Protein AF-A0AAD7KQ64-F1 (afdb_monomer_lite)

Sequence (169 aa):
MAAITHQDEDHKLNTIRRHRFIDTEESDENLKSIFSNYGSIYIGKINNNTGNTVEFYNPYGGKSGSIQHGESESSNCRGYIPLYSYTQKYEIKYYNKALKTTKTIKIKDLDGNWLISFWQEGIDEDVRGARPPTLYCDSEIHLTLQDAGYEIFSFDYNCTQGRIAWQPI

Secondary structure (DSSP, 8-state):
-----THHHHHHHHHHHHTT--SS---HHHHHHHH-SS-EEEEEEEEEESSS-EEEEETTTTEEEEE-TT-EESSSS-EEPPBTTSS--EEEEEEETTTTEEEEEEEEESTTSSEEEEEETTEEEEEEE-PPSTT-SEEEEEEEEETTEEEEEETTTTEEEEEEE----

pLDDT: mean 77.49, std 19.41, range [35.06, 98.0]

Organism: Quillaja saponaria (NCBI:txid32244)

Radius of gyration: 18.41 Å; chains: 1; bounding box: 41×31×69 Å

Structure (mmCIF, N/CA/C/O backbone):
data_AF-A0AAD7KQ64-F1
#
_entry.id   AF-A0AAD7KQ64-F1
#
loop_
_atom_site.group_PDB
_atom_site.id
_atom_site.type_symbol
_atom_site.label_atom_id
_atom_site.label_alt_id
_atom_site.label_comp_id
_atom_site.label_asym_id
_atom_site.label_entity_id
_atom_site.label_seq_id
_atom_site.pdbx_PDB_ins_code
_atom_site.Cartn_x
_atom_site.Cartn_y
_atom_site.Cartn_z
_atom_site.occupancy
_atom_site.B_iso_or_equiv
_atom_site.auth_seq_id
_atom_site.auth_comp_id
_atom_site.auth_asym_id
_atom_site.auth_atom_id
_atom_site.pdbx_PDB_model_num
ATOM 1 N N . MET A 1 1 ? 7.457 17.202 -51.212 1.00 36.72 1 MET A N 1
ATOM 2 C CA . MET A 1 1 ? 7.012 16.115 -50.316 1.00 36.72 1 MET A CA 1
ATOM 3 C C . MET A 1 1 ? 8.247 15.341 -49.899 1.00 36.72 1 MET A C 1
ATOM 5 O O . MET A 1 1 ? 8.822 14.668 -50.740 1.00 36.72 1 MET A O 1
ATOM 9 N N . ALA A 1 2 ? 8.707 15.517 -48.662 1.00 35.06 2 ALA A N 1
ATOM 10 C CA . ALA A 1 2 ? 9.798 14.731 -48.094 1.00 35.06 2 ALA A CA 1
ATOM 11 C C . ALA A 1 2 ? 9.197 13.841 -47.002 1.00 35.06 2 ALA A C 1
ATOM 13 O O . ALA A 1 2 ? 8.500 14.343 -46.121 1.00 35.06 2 ALA A O 1
ATOM 14 N N . ALA A 1 3 ? 9.401 12.531 -47.124 1.00 39.16 3 ALA A N 1
ATOM 15 C CA . ALA A 1 3 ? 8.976 11.546 -46.144 1.00 39.16 3 ALA A CA 1
ATOM 16 C C . ALA A 1 3 ? 9.844 11.705 -44.890 1.00 39.16 3 ALA A C 1
ATOM 18 O O . ALA A 1 3 ? 11.030 11.384 -44.910 1.00 39.16 3 ALA A O 1
ATOM 19 N N . ILE A 1 4 ? 9.257 12.247 -43.825 1.00 41.00 4 ILE A N 1
ATOM 20 C CA . ILE A 1 4 ? 9.869 12.258 -42.499 1.00 41.00 4 ILE A CA 1
ATOM 21 C C . ILE A 1 4 ? 9.735 10.830 -41.972 1.00 41.00 4 ILE A C 1
ATOM 23 O O . ILE A 1 4 ? 8.641 10.347 -41.690 1.00 41.00 4 ILE A O 1
ATOM 27 N N . THR A 1 5 ? 10.856 10.123 -41.946 1.00 43.16 5 THR A N 1
ATOM 28 C CA . THR A 1 5 ? 10.990 8.769 -41.420 1.00 43.16 5 THR A CA 1
ATOM 29 C C . THR A 1 5 ? 10.642 8.750 -39.932 1.00 43.16 5 THR A C 1
ATOM 31 O O . THR A 1 5 ? 11.350 9.332 -39.116 1.00 43.16 5 THR A O 1
ATOM 34 N N . HIS A 1 6 ? 9.578 8.026 -39.575 1.00 45.09 6 HIS A N 1
ATOM 35 C CA . HIS A 1 6 ? 9.108 7.780 -38.202 1.00 45.09 6 HIS A CA 1
ATOM 36 C C . HIS A 1 6 ? 10.144 7.137 -37.250 1.00 45.09 6 HIS A C 1
ATOM 38 O O . HIS A 1 6 ? 9.850 6.9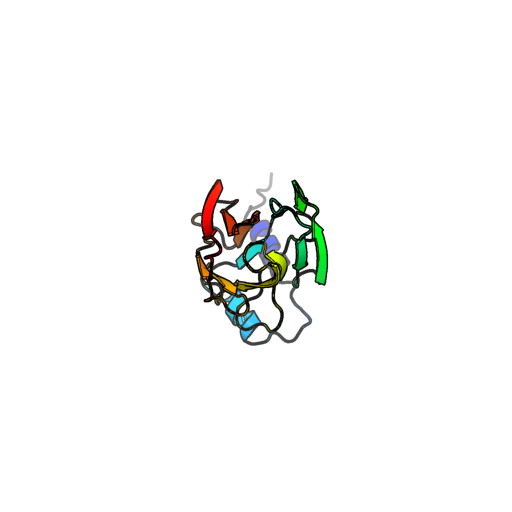48 -36.078 1.00 45.09 6 HIS A O 1
ATOM 44 N N . GLN A 1 7 ? 11.357 6.818 -37.711 1.00 42.34 7 GLN A N 1
ATOM 45 C CA . GLN A 1 7 ? 12.415 6.214 -36.893 1.00 42.34 7 GLN A CA 1
ATOM 46 C C . GLN A 1 7 ? 13.183 7.214 -36.007 1.00 42.34 7 GLN A C 1
ATOM 48 O O . GLN A 1 7 ? 13.793 6.795 -35.026 1.00 42.34 7 GLN A O 1
ATOM 53 N N . ASP A 1 8 ? 13.143 8.518 -36.301 1.00 43.62 8 ASP A N 1
ATOM 54 C CA . ASP A 1 8 ? 13.913 9.516 -35.535 1.00 43.62 8 ASP A CA 1
ATOM 55 C C . ASP A 1 8 ? 13.223 9.981 -34.239 1.00 43.62 8 ASP A C 1
ATOM 57 O O . ASP A 1 8 ? 13.893 10.439 -33.307 1.00 43.62 8 ASP A O 1
ATOM 61 N N . GLU A 1 9 ? 11.895 9.857 -34.135 1.00 41.44 9 GLU A N 1
ATOM 62 C CA . GLU A 1 9 ? 11.167 10.258 -32.921 1.00 41.44 9 GLU A CA 1
ATOM 63 C C . GLU A 1 9 ? 11.253 9.207 -31.811 1.00 41.44 9 GLU A C 1
ATOM 65 O O . GLU A 1 9 ? 11.465 9.566 -30.650 1.00 41.44 9 GLU A O 1
ATOM 70 N N . ASP A 1 10 ? 11.224 7.918 -32.157 1.00 43.97 10 ASP A N 1
ATOM 71 C CA . ASP A 1 10 ? 11.398 6.828 -31.188 1.00 43.97 10 ASP A CA 1
ATOM 72 C C . ASP A 1 10 ? 12.800 6.845 -30.566 1.00 43.97 10 ASP A C 1
ATOM 74 O O . ASP A 1 10 ? 12.971 6.600 -29.366 1.00 43.97 10 ASP A O 1
ATOM 78 N N . HIS A 1 11 ? 13.817 7.228 -31.345 1.00 42.19 11 HIS A N 1
ATOM 79 C CA . HIS A 1 11 ? 15.178 7.365 -30.834 1.00 42.19 11 HIS A CA 1
ATOM 80 C C . HIS A 1 11 ? 15.318 8.560 -29.879 1.00 42.19 11 HIS A C 1
ATOM 82 O O . HIS A 1 11 ? 16.054 8.479 -28.890 1.00 42.19 11 HIS A O 1
ATOM 88 N N . LYS A 1 12 ? 14.573 9.649 -30.109 1.00 37.56 12 LYS A N 1
ATOM 89 C CA . LYS A 1 12 ? 14.542 10.811 -29.208 1.00 37.56 12 LYS A CA 1
ATOM 90 C C . LYS A 1 12 ? 13.722 10.547 -27.946 1.00 37.56 12 LYS A C 1
ATOM 92 O O . LYS A 1 12 ? 14.183 10.923 -26.869 1.00 37.56 12 LYS A O 1
ATOM 97 N N . LEU A 1 13 ? 12.596 9.831 -28.019 1.00 39.31 13 LEU A N 1
ATOM 98 C CA . LEU A 1 13 ? 11.840 9.434 -26.823 1.00 39.31 13 LEU A CA 1
ATOM 99 C C . LEU A 1 13 ? 12.641 8.481 -25.923 1.00 39.31 13 LEU A C 1
ATOM 101 O O . LEU A 1 13 ? 12.656 8.662 -24.702 1.00 39.31 13 LEU A O 1
ATOM 105 N N . ASN A 1 14 ? 13.375 7.529 -26.508 1.00 40.41 14 ASN A N 1
ATOM 106 C CA . ASN A 1 14 ? 14.268 6.648 -25.748 1.00 40.41 14 ASN A CA 1
ATOM 107 C C . ASN A 1 14 ? 15.471 7.388 -25.149 1.00 40.41 14 ASN A C 1
ATOM 109 O O . ASN A 1 14 ? 15.935 7.038 -24.064 1.00 40.41 14 ASN A O 1
ATOM 113 N N . THR A 1 15 ? 15.956 8.443 -25.806 1.00 39.81 15 THR A N 1
ATOM 114 C CA . THR A 1 15 ? 17.065 9.248 -25.274 1.00 39.81 15 THR A CA 1
ATOM 115 C C . THR A 1 15 ? 16.599 10.168 -24.139 1.00 39.81 15 THR A C 1
ATOM 117 O O . THR A 1 15 ? 17.324 10.340 -23.159 1.00 39.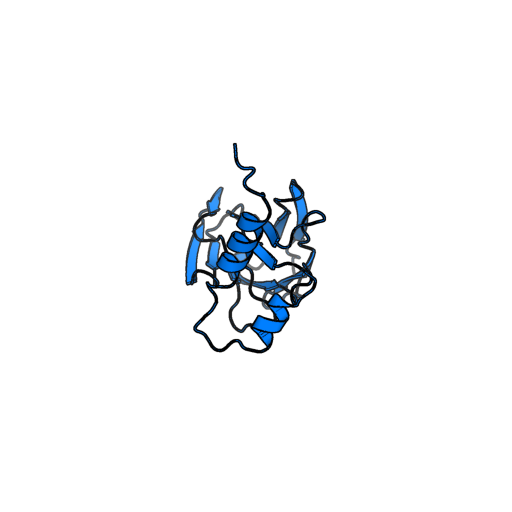81 15 THR A O 1
ATOM 120 N N . ILE A 1 16 ? 15.364 10.682 -24.197 1.00 40.69 16 ILE A N 1
ATOM 121 C CA . ILE A 1 16 ? 14.782 11.529 -23.140 1.00 40.69 16 ILE A CA 1
ATOM 122 C C . ILE A 1 16 ? 14.441 10.711 -21.881 1.00 40.69 16 ILE A C 1
ATOM 124 O O . ILE A 1 16 ? 14.606 11.219 -20.773 1.00 40.69 16 ILE A O 1
ATOM 128 N N . ARG A 1 17 ? 14.062 9.429 -22.009 1.00 40.06 17 ARG A N 1
ATOM 129 C CA . ARG A 1 17 ? 13.858 8.540 -20.844 1.00 40.06 17 ARG A CA 1
ATOM 130 C C . ARG A 1 17 ? 15.152 8.174 -20.107 1.00 40.06 17 ARG A C 1
ATOM 132 O O . ARG A 1 17 ? 15.085 7.840 -18.930 1.00 40.06 17 ARG A O 1
ATOM 139 N N . ARG A 1 18 ? 16.318 8.280 -20.757 1.00 41.75 18 ARG A N 1
ATOM 140 C CA . ARG A 1 18 ? 17.631 7.998 -20.143 1.00 41.75 18 ARG A CA 1
ATOM 141 C C . ARG A 1 18 ? 18.280 9.194 -19.440 1.00 41.75 18 ARG A C 1
ATOM 143 O O . ARG A 1 18 ? 19.136 8.993 -18.593 1.00 41.75 18 ARG A O 1
ATOM 150 N N . HIS A 1 19 ? 17.874 10.429 -19.739 1.00 39.22 19 HIS A N 1
ATOM 151 C CA . HIS A 1 19 ? 18.568 11.631 -19.244 1.00 39.22 19 HIS A CA 1
ATOM 152 C C . HIS A 1 19 ? 17.994 12.236 -17.954 1.00 39.22 19 HIS A C 1
ATOM 154 O O . HIS A 1 19 ? 18.418 13.316 -17.554 1.00 39.22 19 HIS A O 1
ATOM 160 N N . ARG A 1 20 ? 17.056 11.565 -17.271 1.00 37.72 20 ARG A N 1
ATOM 161 C CA . ARG A 1 20 ? 16.539 12.023 -15.966 1.00 37.72 20 ARG A CA 1
ATOM 162 C C . ARG A 1 20 ? 17.078 11.211 -14.776 1.00 37.72 20 ARG A C 1
ATOM 164 O O . ARG A 1 20 ? 16.425 11.151 -13.742 1.00 37.72 20 ARG A O 1
ATOM 171 N N . PHE A 1 21 ? 18.257 10.610 -14.945 1.00 45.09 21 PHE A N 1
ATOM 172 C CA . PHE A 1 21 ? 18.970 9.821 -13.928 1.00 45.09 21 PHE A CA 1
ATOM 173 C C . PHE A 1 21 ? 20.444 10.235 -13.761 1.00 45.09 21 PHE A C 1
ATOM 175 O O . PHE A 1 21 ? 21.245 9.475 -13.236 1.00 45.09 21 PHE A O 1
ATOM 182 N N . ILE A 1 22 ? 20.830 11.437 -14.197 1.00 42.97 22 ILE A N 1
ATOM 183 C CA . ILE A 1 22 ? 22.200 11.933 -14.007 1.00 42.97 22 ILE A CA 1
ATOM 184 C C . ILE A 1 22 ? 22.179 12.919 -12.840 1.00 42.97 22 ILE A C 1
ATOM 186 O O . ILE A 1 22 ? 21.820 14.074 -13.045 1.00 42.97 22 ILE A O 1
ATOM 190 N N . ASP A 1 23 ? 22.424 12.409 -11.627 1.00 36.25 23 ASP A N 1
ATOM 191 C CA . ASP A 1 23 ? 23.208 13.064 -10.549 1.00 36.25 23 ASP A CA 1
ATOM 192 C C . ASP A 1 23 ? 23.014 12.429 -9.159 1.00 36.25 23 ASP A C 1
ATOM 194 O O . ASP A 1 23 ? 22.986 13.101 -8.130 1.00 36.25 23 ASP A O 1
ATOM 198 N N . THR A 1 24 ? 22.936 11.104 -9.078 1.00 42.12 24 THR A N 1
ATOM 199 C CA . THR A 1 24 ? 23.182 10.406 -7.810 1.00 42.12 24 THR A CA 1
ATOM 200 C C . THR A 1 24 ? 23.940 9.135 -8.122 1.00 42.12 24 THR A C 1
ATOM 202 O O . THR A 1 24 ? 23.471 8.382 -8.970 1.00 42.12 24 THR A O 1
ATOM 205 N N . GLU A 1 25 ? 25.094 8.934 -7.479 1.00 44.34 25 GLU A N 1
ATOM 206 C CA . GLU A 1 25 ? 25.918 7.721 -7.559 1.00 44.34 25 GLU A CA 1
ATOM 207 C C . GLU A 1 25 ? 25.031 6.482 -7.743 1.00 44.34 25 GLU A C 1
ATOM 209 O O . GLU A 1 25 ? 24.280 6.103 -6.841 1.00 44.34 25 GLU A O 1
ATOM 214 N N . GLU A 1 26 ? 25.031 5.909 -8.951 1.00 47.44 26 GLU A N 1
ATOM 215 C CA . GLU A 1 26 ? 24.223 4.733 -9.247 1.00 47.44 26 GLU A CA 1
ATOM 216 C C . GLU A 1 26 ? 24.806 3.569 -8.451 1.00 47.44 26 GLU A C 1
ATOM 218 O O . GLU A 1 26 ? 25.832 2.997 -8.811 1.00 47.44 26 GLU A O 1
ATOM 223 N N . SER A 1 27 ? 24.170 3.244 -7.326 1.00 57.72 27 SER A N 1
ATOM 224 C CA . SER A 1 27 ? 24.468 2.014 -6.608 1.00 57.72 27 SER A CA 1
ATOM 225 C C . SER A 1 27 ? 24.232 0.824 -7.545 1.00 57.72 27 SER A C 1
ATOM 227 O O . SER A 1 27 ? 23.323 0.850 -8.379 1.00 57.72 27 SER A O 1
ATOM 229 N N . ASP A 1 28 ? 25.003 -0.254 -7.386 1.00 55.06 28 ASP A N 1
ATOM 230 C CA .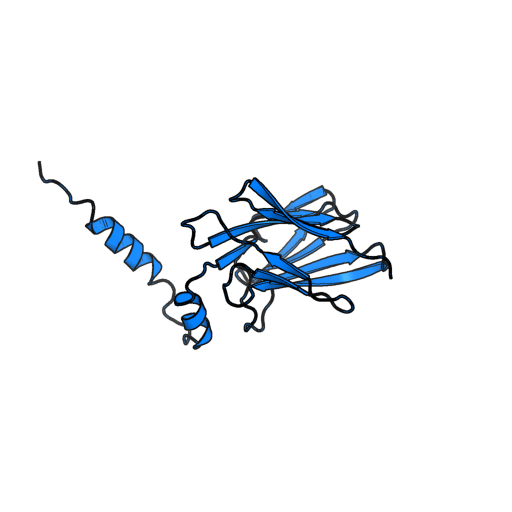 ASP A 1 28 ? 24.818 -1.511 -8.135 1.00 55.06 28 ASP A CA 1
ATOM 231 C C . ASP A 1 28 ? 23.360 -2.022 -8.103 1.00 55.06 28 ASP A C 1
ATOM 233 O O . ASP A 1 28 ? 22.927 -2.777 -8.972 1.00 55.06 28 ASP A O 1
ATOM 237 N N . GLU A 1 29 ? 22.579 -1.602 -7.108 1.00 54.44 29 GLU A N 1
ATOM 238 C CA . GLU A 1 29 ? 21.154 -1.898 -6.964 1.00 54.44 29 GLU A CA 1
ATOM 239 C C . GLU A 1 29 ? 20.262 -1.133 -7.956 1.00 54.44 29 GLU A C 1
ATOM 241 O O . GLU A 1 29 ? 19.341 -1.729 -8.518 1.00 54.44 29 GLU A O 1
ATOM 246 N N . ASN A 1 30 ? 20.563 0.140 -8.251 1.00 54.19 30 ASN A N 1
ATOM 247 C CA . ASN A 1 30 ? 19.873 0.902 -9.300 1.00 54.19 30 ASN A CA 1
ATOM 248 C C . ASN A 1 30 ? 20.097 0.248 -10.671 1.00 54.19 30 ASN A C 1
ATOM 250 O O . ASN A 1 30 ? 19.158 0.089 -11.451 1.00 54.19 30 ASN A O 1
ATOM 254 N N . LEU A 1 31 ? 21.327 -0.199 -10.942 1.00 53.12 31 LEU A N 1
ATOM 255 C CA . LEU A 1 31 ? 21.665 -0.898 -12.182 1.00 53.12 31 LEU A CA 1
ATOM 256 C C . LEU A 1 31 ? 20.951 -2.254 -12.277 1.00 53.12 31 LEU A C 1
ATOM 258 O O . LEU A 1 31 ? 20.395 -2.575 -13.324 1.00 53.12 31 LEU A O 1
ATOM 262 N N . LYS A 1 32 ? 20.877 -3.030 -11.188 1.00 53.97 32 LYS A N 1
ATOM 263 C CA . LYS A 1 32 ? 20.099 -4.285 -11.151 1.00 53.97 32 LYS A CA 1
ATOM 264 C C . LYS A 1 32 ? 18.612 -4.073 -11.437 1.00 53.97 32 LYS A C 1
ATOM 266 O O . LYS A 1 32 ? 18.024 -4.911 -12.108 1.00 53.97 32 LYS A O 1
ATOM 271 N N . SER A 1 33 ? 18.028 -2.965 -10.983 1.00 52.69 33 SER A N 1
ATOM 272 C CA . SER A 1 33 ? 16.648 -2.585 -11.317 1.00 52.69 33 SER A CA 1
ATOM 273 C C . SER A 1 33 ? 16.479 -2.289 -12.813 1.00 52.69 33 SER A C 1
ATOM 275 O O . SER A 1 33 ? 15.550 -2.774 -13.450 1.00 52.69 33 SER A O 1
ATOM 277 N N . ILE A 1 34 ? 17.427 -1.556 -13.407 1.00 51.41 34 ILE A N 1
ATOM 278 C CA . ILE A 1 34 ? 17.414 -1.193 -14.835 1.00 51.41 34 ILE A CA 1
ATOM 279 C C . ILE A 1 34 ? 17.643 -2.415 -15.746 1.00 51.41 34 ILE A C 1
ATOM 281 O O . ILE A 1 34 ? 17.088 -2.478 -16.843 1.00 51.41 34 ILE A O 1
ATOM 285 N N . PHE A 1 35 ? 18.461 -3.378 -15.306 1.00 50.00 35 PHE A N 1
ATOM 286 C CA . PHE A 1 35 ? 18.809 -4.596 -16.054 1.00 50.00 35 PHE A CA 1
ATOM 287 C C . PHE A 1 35 ? 18.019 -5.844 -15.632 1.00 50.00 35 PHE A C 1
ATOM 289 O O . PHE A 1 35 ? 18.242 -6.930 -16.173 1.00 50.00 35 PHE A O 1
ATOM 296 N N . SER A 1 36 ? 17.091 -5.704 -14.686 1.00 53.94 36 SER A N 1
ATOM 297 C CA . SER A 1 36 ? 16.079 -6.708 -14.379 1.00 53.94 36 SER A CA 1
ATOM 298 C C . SER A 1 36 ? 15.257 -6.954 -15.646 1.00 53.94 36 SER A C 1
ATOM 300 O O . SER A 1 36 ? 14.704 -6.028 -16.232 1.00 53.94 36 SER A O 1
ATOM 302 N N . ASN A 1 37 ? 15.140 -8.209 -16.087 1.00 51.38 37 ASN A N 1
ATOM 303 C CA . ASN A 1 37 ? 14.285 -8.584 -17.228 1.00 51.38 37 ASN A CA 1
ATOM 304 C C . ASN A 1 37 ? 12.776 -8.416 -16.937 1.00 51.38 37 ASN A C 1
ATOM 306 O O . ASN A 1 37 ? 11.934 -8.819 -17.742 1.00 51.38 37 ASN A O 1
ATOM 310 N N . TYR A 1 38 ? 12.433 -7.860 -15.778 1.00 62.84 38 TYR A N 1
ATOM 311 C CA . TYR A 1 38 ? 11.096 -7.769 -15.231 1.00 62.84 38 TYR A CA 1
ATOM 312 C C . TYR A 1 38 ? 10.828 -6.336 -14.756 1.00 62.84 38 TYR A C 1
ATOM 314 O O . TYR A 1 38 ? 11.729 -5.622 -14.316 1.00 62.84 38 TYR A O 1
ATOM 322 N N . GLY A 1 39 ? 9.588 -5.906 -14.959 1.00 71.31 39 GLY A N 1
ATOM 323 C CA . GLY A 1 39 ? 9.150 -4.524 -14.808 1.00 71.31 39 GLY A CA 1
ATOM 324 C C . GLY A 1 39 ? 8.976 -4.037 -13.366 1.00 71.31 39 GLY A C 1
ATOM 325 O O . GLY A 1 39 ? 9.112 -4.807 -12.426 1.00 71.31 39 GLY A O 1
ATOM 326 N N . SER A 1 40 ? 8.608 -2.767 -13.190 1.00 80.75 40 SER A N 1
ATOM 327 C CA . SER A 1 40 ? 8.372 -2.161 -11.870 1.00 80.75 40 SER A CA 1
ATOM 328 C C . SER A 1 40 ? 6.909 -2.271 -11.425 1.00 80.75 40 SER A C 1
ATOM 330 O O . SER A 1 40 ? 5.994 -2.247 -12.247 1.00 80.75 40 SER A O 1
ATOM 332 N N . ILE A 1 41 ? 6.653 -2.329 -10.116 1.00 88.12 41 ILE A N 1
ATOM 333 C CA . ILE A 1 41 ? 5.292 -2.235 -9.559 1.00 88.12 41 ILE A CA 1
ATOM 334 C C . ILE A 1 41 ? 5.081 -0.854 -8.931 1.00 88.12 41 ILE A C 1
ATOM 336 O O . ILE A 1 41 ? 5.955 -0.325 -8.238 1.00 88.12 41 ILE A O 1
ATOM 340 N N . TYR A 1 42 ? 3.900 -0.265 -9.120 1.00 91.56 42 TYR A N 1
ATOM 341 C CA . TYR A 1 42 ? 3.530 0.983 -8.458 1.00 91.56 42 TYR A CA 1
ATOM 342 C C . TYR A 1 42 ? 2.086 0.979 -7.955 1.00 91.56 42 TYR A C 1
ATOM 344 O O . TYR A 1 42 ? 1.196 0.349 -8.528 1.00 91.56 42 TYR A O 1
ATOM 352 N N . ILE A 1 43 ? 1.846 1.716 -6.870 1.00 94.38 43 ILE A N 1
ATOM 353 C CA . ILE A 1 43 ? 0.497 1.939 -6.343 1.00 94.38 43 ILE A CA 1
ATOM 354 C C . ILE A 1 43 ? -0.120 3.098 -7.121 1.00 94.38 43 ILE A C 1
ATOM 356 O O . ILE A 1 43 ? 0.458 4.181 -7.169 1.00 94.38 43 ILE A O 1
ATOM 360 N N . GLY A 1 44 ? -1.282 2.881 -7.735 1.00 94.62 44 GLY A N 1
ATOM 361 C CA . GLY A 1 44 ? -2.048 3.918 -8.437 1.00 94.62 44 GLY A CA 1
ATOM 362 C C . GLY A 1 44 ? -3.116 4.574 -7.562 1.00 94.62 44 GLY A C 1
ATOM 363 O O . GLY A 1 44 ? -3.372 5.773 -7.682 1.00 94.62 44 GLY A O 1
ATOM 364 N N . LYS A 1 45 ? -3.720 3.791 -6.662 1.00 96.62 45 LYS A N 1
ATOM 365 C CA . LYS A 1 45 ? -4.835 4.211 -5.809 1.00 96.62 45 LYS A CA 1
ATOM 366 C C . LYS A 1 45 ? -4.860 3.419 -4.505 1.00 96.62 45 LYS A C 1
ATOM 368 O O . LYS A 1 45 ? -4.588 2.217 -4.510 1.00 96.62 45 LYS A O 1
ATOM 373 N N . ILE A 1 46 ? -5.249 4.072 -3.413 1.00 97.44 46 ILE A N 1
ATOM 374 C CA . ILE A 1 46 ? -5.607 3.421 -2.149 1.00 97.44 46 ILE A CA 1
ATOM 375 C C . ILE A 1 46 ? -7.070 3.737 -1.839 1.00 97.44 46 ILE A C 1
ATOM 377 O O . ILE A 1 46 ? -7.444 4.905 -1.741 1.00 97.44 46 ILE A O 1
ATOM 381 N N . ASN A 1 47 ? -7.891 2.703 -1.665 1.00 97.19 47 ASN A N 1
ATOM 382 C CA . ASN A 1 47 ? -9.272 2.814 -1.202 1.00 97.19 47 ASN A CA 1
ATOM 383 C C . ASN A 1 47 ? -9.335 2.423 0.282 1.00 97.19 47 ASN A C 1
ATOM 385 O O . ASN A 1 47 ? -8.865 1.341 0.654 1.00 97.19 47 ASN A O 1
ATOM 389 N N . ASN A 1 48 ? -9.926 3.269 1.127 1.00 96.62 48 ASN A N 1
ATOM 390 C CA . ASN A 1 48 ? -10.117 2.971 2.543 1.00 96.62 48 ASN A CA 1
ATOM 391 C C . ASN A 1 48 ? -11.563 2.542 2.830 1.00 96.62 48 ASN A C 1
ATOM 393 O O . ASN A 1 48 ? -12.431 3.367 3.113 1.00 96.62 48 ASN A O 1
ATOM 397 N N . ASN A 1 49 ? -11.796 1.231 2.844 1.00 94.81 49 ASN A N 1
ATOM 398 C CA . ASN A 1 49 ? -13.067 0.636 3.258 1.00 94.81 49 ASN A CA 1
ATOM 399 C C . ASN A 1 49 ? -13.027 0.150 4.720 1.00 94.81 49 ASN A C 1
ATOM 401 O O . ASN A 1 49 ? -13.926 -0.565 5.163 1.00 94.81 49 ASN A O 1
ATOM 405 N N . THR A 1 50 ? -11.988 0.505 5.482 1.00 91.25 50 THR A N 1
ATOM 406 C CA . THR A 1 50 ? -11.926 0.247 6.929 1.00 91.25 50 THR A CA 1
ATOM 407 C C . THR A 1 50 ? -12.820 1.240 7.659 1.00 91.25 50 THR A C 1
ATOM 409 O O . THR A 1 50 ? -13.005 2.354 7.182 1.00 91.25 50 THR A O 1
ATOM 412 N N . GLY A 1 51 ? -13.336 0.900 8.839 1.00 91.19 51 GLY A N 1
ATOM 413 C CA . GLY A 1 51 ? -14.120 1.831 9.661 1.00 91.19 51 GLY A CA 1
ATOM 414 C C . GLY A 1 51 ? -13.291 2.893 10.394 1.00 91.19 51 GLY A C 1
ATOM 415 O O . GLY A 1 51 ? -13.792 3.466 11.356 1.00 91.19 51 GLY A O 1
ATOM 416 N N . ASN A 1 52 ? -12.027 3.100 10.014 1.00 93.69 52 ASN A N 1
ATOM 417 C CA . ASN A 1 52 ? -11.090 4.022 10.652 1.00 93.69 52 ASN A CA 1
ATOM 418 C C . ASN A 1 52 ? -10.325 4.823 9.594 1.00 93.69 52 ASN A C 1
ATOM 420 O O . ASN A 1 52 ? -10.323 4.485 8.414 1.00 93.69 52 ASN A O 1
ATOM 424 N N . THR A 1 53 ? -9.635 5.874 10.017 1.00 95.88 53 THR A N 1
ATOM 425 C CA . THR A 1 53 ? -8.694 6.592 9.156 1.00 95.88 53 THR A CA 1
ATOM 426 C C . THR A 1 53 ? -7.467 5.723 8.860 1.00 95.88 53 THR A C 1
ATOM 428 O O . THR A 1 53 ? -6.924 5.071 9.755 1.00 95.88 53 THR A O 1
ATOM 431 N N . VAL A 1 54 ? -7.020 5.734 7.605 1.00 96.94 54 VAL A N 1
ATOM 432 C CA . VAL A 1 54 ? -5.764 5.112 7.163 1.00 96.94 54 VAL A CA 1
ATOM 433 C C . VAL A 1 54 ? -4.742 6.205 6.892 1.00 96.94 54 VAL A C 1
ATOM 435 O O . VAL A 1 54 ? -5.069 7.215 6.273 1.00 96.94 54 VAL A O 1
ATOM 438 N N . GLU A 1 55 ? -3.495 5.984 7.294 1.00 97.88 55 GLU A N 1
ATOM 439 C CA . GLU A 1 55 ? -2.368 6.831 6.904 1.00 97.88 55 GLU A CA 1
ATOM 440 C C . GLU A 1 55 ? -1.437 6.061 5.975 1.00 97.88 55 GLU A C 1
ATOM 442 O O . GLU A 1 55 ? -1.261 4.850 6.117 1.00 97.88 55 GLU A O 1
ATOM 447 N N . PHE A 1 56 ? -0.801 6.754 5.040 1.00 97.25 56 PHE A N 1
ATOM 448 C CA . PHE A 1 56 ? 0.219 6.150 4.191 1.00 97.25 56 PHE A CA 1
ATOM 449 C C . PHE A 1 56 ? 1.435 7.059 4.039 1.00 97.25 56 PHE A C 1
ATOM 451 O O . PHE A 1 56 ? 1.342 8.281 4.176 1.00 97.25 56 PHE A O 1
ATOM 458 N N . TYR A 1 57 ? 2.560 6.437 3.698 1.00 97.06 57 TYR A N 1
ATOM 459 C CA . TYR A 1 57 ? 3.786 7.091 3.267 1.00 97.06 57 TYR A CA 1
ATOM 460 C C . TYR A 1 57 ? 4.267 6.477 1.950 1.00 97.06 57 TYR A C 1
ATOM 462 O O . TYR A 1 57 ? 4.530 5.276 1.859 1.00 97.06 57 TYR A O 1
ATOM 470 N N . ASN A 1 58 ? 4.383 7.332 0.938 1.00 94.19 58 ASN A N 1
ATOM 471 C CA . ASN A 1 58 ? 4.915 7.046 -0.383 1.00 94.19 58 ASN A CA 1
ATOM 472 C C . ASN A 1 58 ? 6.382 7.521 -0.457 1.00 94.19 58 ASN A C 1
ATOM 474 O O . ASN A 1 58 ? 6.626 8.729 -0.585 1.00 94.19 58 ASN A O 1
ATOM 478 N N . PRO A 1 59 ? 7.364 6.603 -0.417 1.00 89.81 59 PRO A N 1
ATOM 479 C CA . PRO A 1 59 ? 8.784 6.944 -0.392 1.00 89.81 59 PRO A CA 1
ATOM 480 C C . PRO A 1 59 ? 9.291 7.526 -1.715 1.00 89.81 59 PRO A C 1
ATOM 482 O O . PRO A 1 59 ? 10.237 8.304 -1.694 1.00 89.81 59 PRO A O 1
ATOM 485 N N . TYR A 1 60 ? 8.660 7.211 -2.852 1.00 81.00 60 TYR A N 1
ATOM 486 C CA . TYR A 1 60 ? 9.098 7.699 -4.166 1.00 81.00 60 TYR A CA 1
ATOM 487 C C . TYR A 1 60 ? 8.887 9.212 -4.318 1.00 81.00 60 TYR A C 1
ATOM 489 O O . TYR A 1 60 ? 9.701 9.909 -4.916 1.00 81.00 60 TYR A O 1
ATOM 497 N N . GLY A 1 61 ? 7.795 9.732 -3.750 1.00 77.94 61 GLY A N 1
ATOM 498 C CA . GLY A 1 61 ? 7.497 11.166 -3.735 1.00 77.94 61 GLY A CA 1
ATOM 499 C C . GLY A 1 61 ? 7.820 11.867 -2.415 1.00 77.94 61 GLY A C 1
ATOM 500 O O . GLY A 1 61 ? 7.590 13.071 -2.316 1.00 77.94 61 GLY A O 1
ATOM 501 N N . GLY A 1 62 ? 8.257 11.129 -1.388 1.00 88.94 62 GLY A N 1
ATOM 502 C CA . GLY A 1 62 ? 8.339 11.634 -0.015 1.00 88.94 62 GLY A CA 1
ATOM 503 C C . GLY A 1 62 ? 6.999 12.172 0.503 1.00 88.94 62 GLY A C 1
ATOM 504 O O . GLY A 1 62 ? 6.976 13.123 1.282 1.00 88.94 62 GLY A O 1
ATOM 505 N N . LYS A 1 63 ? 5.880 11.615 0.025 1.00 93.94 63 LYS A N 1
ATOM 506 C CA . LYS A 1 63 ? 4.530 12.116 0.304 1.00 93.94 63 LYS A CA 1
ATOM 507 C C . LYS A 1 63 ? 3.849 11.259 1.353 1.00 93.94 63 LYS A C 1
ATOM 509 O O . LYS A 1 63 ? 3.943 10.038 1.310 1.00 93.94 63 LYS A O 1
ATOM 514 N N . SER A 1 64 ? 3.083 11.900 2.220 1.00 96.69 64 SER A N 1
ATOM 515 C CA . SER A 1 64 ? 2.188 11.220 3.150 1.00 96.69 64 SER A CA 1
ATOM 516 C C . SER A 1 64 ? 0.764 11.697 2.934 1.00 96.69 64 SER A C 1
ATOM 518 O O . SER A 1 64 ? 0.537 12.788 2.408 1.00 96.69 64 SER A O 1
ATOM 520 N N . GLY A 1 65 ? -0.196 10.895 3.368 1.00 96.88 65 GLY A N 1
ATOM 521 C CA . GLY A 1 65 ? -1.593 11.289 3.356 1.00 96.88 65 GLY A CA 1
ATOM 522 C C . GLY A 1 65 ? -2.414 10.502 4.357 1.00 96.88 65 GLY A C 1
ATOM 523 O O . GLY A 1 65 ? -1.976 9.487 4.901 1.00 96.88 65 GLY A O 1
ATOM 524 N N . SER A 1 66 ? -3.614 11.013 4.588 1.00 97.81 66 SER A N 1
ATOM 525 C CA . SER A 1 66 ? -4.627 10.422 5.446 1.00 97.81 66 SER A CA 1
ATOM 526 C C . SER A 1 66 ? -5.889 10.235 4.614 1.00 97.81 66 SER A C 1
ATOM 528 O O . SER A 1 66 ? -6.270 11.136 3.871 1.00 97.81 66 SER A O 1
ATOM 530 N N . ILE A 1 67 ? -6.501 9.061 4.703 1.00 98.00 67 ILE A N 1
ATOM 531 C CA . ILE A 1 67 ? -7.681 8.682 3.928 1.00 98.00 67 ILE A CA 1
ATOM 532 C C . ILE A 1 67 ? -8.782 8.374 4.935 1.00 98.00 67 ILE A C 1
ATOM 534 O O . ILE A 1 67 ? -8.636 7.443 5.735 1.00 98.00 67 ILE A O 1
ATOM 538 N N . GLN A 1 68 ? -9.868 9.148 4.933 1.00 97.94 68 GLN A N 1
ATOM 539 C CA . GLN A 1 68 ? -10.987 8.885 5.839 1.00 97.94 68 GLN A CA 1
ATOM 540 C C . GLN A 1 68 ? -11.753 7.626 5.420 1.00 97.94 68 GLN A C 1
ATOM 542 O O . GLN A 1 68 ? -11.564 7.085 4.328 1.00 97.94 68 GLN A O 1
ATOM 547 N N . HIS A 1 69 ? -12.601 7.127 6.319 1.00 96.50 69 HIS A N 1
ATOM 548 C CA . HIS A 1 69 ? -13.479 5.999 6.018 1.00 96.50 69 HIS A CA 1
ATOM 549 C C . HIS A 1 69 ? -14.342 6.290 4.780 1.00 96.50 69 HIS A C 1
ATOM 551 O O . HIS A 1 69 ? -15.010 7.321 4.719 1.00 96.50 69 HIS A O 1
ATOM 557 N N . GLY A 1 70 ? -14.352 5.361 3.822 1.00 96.44 70 GLY A N 1
ATOM 558 C CA . GLY A 1 70 ? -15.132 5.457 2.586 1.00 96.44 70 GLY A CA 1
ATOM 559 C C . GLY A 1 70 ? -14.486 6.320 1.500 1.00 96.44 70 GLY A C 1
ATOM 560 O O . GLY A 1 70 ? -15.037 6.427 0.406 1.00 96.44 70 GLY A O 1
ATOM 561 N N . GLU A 1 71 ? -13.323 6.914 1.770 1.00 97.94 71 GLU A N 1
ATOM 562 C CA . GLU A 1 71 ? -12.604 7.745 0.810 1.00 97.94 71 GLU A CA 1
ATOM 563 C C . GLU A 1 71 ? -11.501 6.970 0.084 1.00 97.94 71 GLU A C 1
ATOM 565 O O . GLU A 1 71 ? -11.165 5.818 0.379 1.00 97.94 71 GLU A O 1
ATOM 570 N N . SER A 1 72 ? -10.932 7.609 -0.934 1.00 97.62 72 SER A N 1
ATOM 571 C CA . SER A 1 72 ? -9.794 7.080 -1.673 1.00 97.62 72 SER A CA 1
ATOM 572 C C . SER A 1 72 ? -8.799 8.187 -1.983 1.00 97.62 72 SER A C 1
ATOM 574 O O . SER A 1 72 ? -9.183 9.338 -2.170 1.00 97.62 72 SER A O 1
ATOM 576 N N . GLU A 1 73 ? -7.533 7.816 -2.112 1.00 97.50 73 GLU A N 1
ATOM 577 C CA . GLU A 1 73 ? -6.456 8.699 -2.557 1.00 97.50 73 GLU A CA 1
ATOM 578 C C . GLU A 1 73 ? -5.806 8.102 -3.808 1.00 97.50 73 GLU A C 1
ATOM 580 O O . GLU A 1 73 ? -5.669 6.884 -3.927 1.00 97.50 73 GLU A O 1
ATOM 585 N N . SER A 1 74 ? -5.429 8.962 -4.753 1.00 96.62 74 SER A N 1
ATOM 586 C CA . SER A 1 74 ? -4.788 8.592 -6.027 1.00 96.62 74 SER A CA 1
ATOM 587 C C . SER A 1 74 ? -3.686 9.564 -6.454 1.00 96.62 74 SER A C 1
ATOM 589 O O . SER A 1 74 ? -2.961 9.305 -7.408 1.00 96.62 74 SER A O 1
ATOM 591 N N . SER A 1 75 ? -3.562 10.707 -5.780 1.00 94.50 75 SER A N 1
ATOM 592 C CA . SER A 1 75 ? -2.612 11.768 -6.108 1.00 94.50 75 SER A CA 1
ATOM 593 C C . SER A 1 75 ? -1.340 11.636 -5.281 1.00 94.50 75 SER 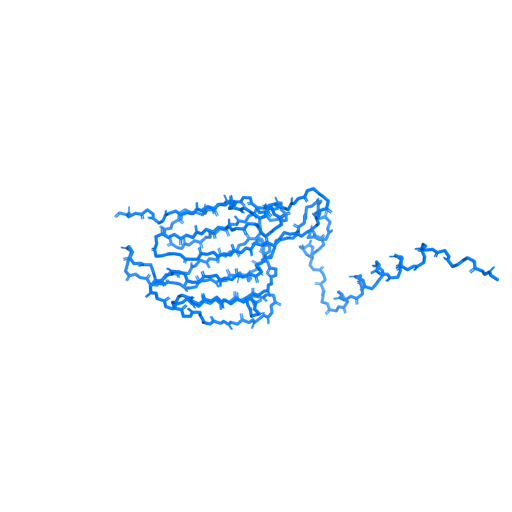A C 1
ATOM 595 O O . SER A 1 75 ? -0.239 11.556 -5.826 1.00 94.50 75 SER A O 1
ATOM 597 N N . ASN A 1 76 ? -1.470 11.597 -3.953 1.00 94.81 76 ASN A N 1
ATOM 598 C CA . ASN A 1 76 ? -0.307 11.545 -3.061 1.00 94.81 76 ASN A CA 1
ATOM 599 C C . ASN A 1 76 ? 0.221 10.120 -2.852 1.00 94.81 76 ASN A C 1
ATOM 601 O O . ASN A 1 76 ? 1.414 9.939 -2.601 1.00 94.81 76 ASN A O 1
ATOM 605 N N . CYS A 1 77 ? -0.634 9.109 -3.017 1.00 94.44 77 CYS A N 1
ATOM 606 C CA . CYS A 1 77 ? -0.241 7.705 -2.914 1.00 94.44 77 CYS A CA 1
ATOM 607 C C . CYS A 1 77 ? 0.444 7.169 -4.180 1.00 94.44 77 CYS A C 1
ATOM 609 O O . CYS A 1 77 ? 1.085 6.125 -4.120 1.00 94.44 77 CYS A O 1
ATOM 611 N N . ARG A 1 78 ? 0.309 7.854 -5.329 1.00 94.31 78 ARG A N 1
ATOM 612 C CA . ARG A 1 78 ? 0.829 7.341 -6.600 1.00 94.31 78 ARG A CA 1
ATOM 613 C C . ARG A 1 78 ? 2.355 7.306 -6.590 1.00 94.31 78 ARG A C 1
ATOM 615 O O . ARG A 1 78 ? 2.994 8.352 -6.467 1.00 94.31 78 ARG A O 1
ATOM 622 N N . GLY A 1 79 ? 2.945 6.123 -6.724 1.00 89.75 79 GLY A N 1
ATOM 623 C CA . GLY A 1 79 ? 4.400 5.964 -6.693 1.00 89.75 79 GLY A CA 1
ATOM 624 C C . GLY A 1 79 ? 4.864 4.516 -6.767 1.00 89.75 79 GLY A C 1
ATOM 625 O O . GLY A 1 79 ? 4.121 3.596 -6.415 1.00 89.75 79 GLY A O 1
ATOM 626 N N . TYR A 1 80 ? 6.098 4.333 -7.241 1.00 89.62 80 TYR A N 1
ATOM 627 C CA . TYR A 1 80 ? 6.741 3.025 -7.316 1.00 89.62 80 TYR A CA 1
ATOM 628 C C . TYR A 1 80 ? 6.962 2.434 -5.930 1.00 89.62 80 TYR A C 1
ATOM 630 O O . TYR A 1 80 ? 7.272 3.140 -4.965 1.00 89.62 80 TYR A O 1
ATOM 638 N N . ILE A 1 81 ? 6.814 1.119 -5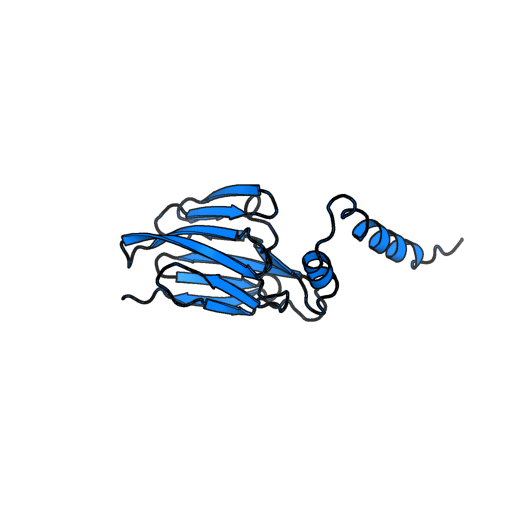.853 1.00 90.94 81 ILE A N 1
ATOM 639 C CA . ILE A 1 81 ? 7.092 0.357 -4.648 1.00 90.94 81 ILE A CA 1
ATOM 640 C C . ILE A 1 81 ? 8.601 0.098 -4.613 1.00 90.94 81 ILE A C 1
ATOM 642 O O . ILE A 1 81 ? 9.144 -0.420 -5.587 1.00 90.94 81 ILE A O 1
ATOM 646 N N . PRO A 1 82 ? 9.308 0.464 -3.529 1.00 87.31 82 PRO A N 1
ATOM 647 C CA . PRO A 1 82 ? 10.745 0.234 -3.455 1.00 87.31 82 PRO A CA 1
ATOM 648 C C . PRO A 1 82 ? 11.094 -1.250 -3.527 1.00 87.31 82 PRO A C 1
ATOM 650 O O . PRO A 1 82 ? 10.405 -2.082 -2.924 1.00 87.31 82 PRO A O 1
ATOM 653 N N . LEU A 1 83 ? 12.221 -1.556 -4.171 1.00 84.25 83 LEU A N 1
ATOM 654 C CA . LEU A 1 83 ? 12.791 -2.898 -4.165 1.00 84.25 83 LEU A CA 1
ATOM 655 C C . LEU A 1 83 ? 13.113 -3.361 -2.737 1.00 84.25 83 LEU A C 1
ATOM 657 O O . LEU A 1 83 ? 13.291 -2.569 -1.797 1.00 84.25 83 LEU A O 1
ATOM 661 N N . TYR A 1 84 ? 13.196 -4.675 -2.566 1.00 81.56 84 TYR A N 1
ATOM 662 C CA . TYR A 1 84 ? 13.404 -5.304 -1.272 1.00 81.56 84 TYR A CA 1
ATOM 663 C C . TYR A 1 84 ? 14.706 -4.835 -0.614 1.00 81.56 84 TYR A C 1
ATOM 665 O O . TYR A 1 84 ? 14.684 -4.544 0.587 1.00 81.56 84 TYR A O 1
ATOM 673 N N . SER A 1 85 ? 15.771 -4.657 -1.408 1.00 77.81 85 SER A N 1
ATOM 674 C CA . SER A 1 85 ? 17.098 -4.198 -0.968 1.00 77.81 85 SER A CA 1
ATOM 675 C C . SER A 1 85 ? 17.119 -2.786 -0.371 1.00 77.81 85 SER A C 1
ATOM 677 O O . SER A 1 85 ? 17.956 -2.491 0.477 1.00 77.81 85 SER A O 1
ATOM 679 N N . TYR A 1 86 ? 16.170 -1.919 -0.740 1.00 79.56 86 TYR A N 1
ATOM 680 C CA . TYR A 1 86 ? 16.188 -0.515 -0.325 1.00 79.56 86 TYR A CA 1
ATOM 681 C C . TYR A 1 86 ? 15.855 -0.399 1.162 1.00 79.56 86 TYR A C 1
ATOM 683 O O . TYR A 1 86 ? 15.083 -1.187 1.703 1.00 79.56 86 TYR A O 1
ATOM 691 N N . THR A 1 87 ? 16.370 0.613 1.853 1.00 83.38 87 THR A N 1
ATOM 692 C CA . THR A 1 87 ? 16.022 0.825 3.269 1.00 83.38 87 THR A CA 1
ATOM 693 C C . THR A 1 87 ? 14.596 1.362 3.416 1.00 83.38 87 THR A C 1
ATOM 695 O O . THR A 1 87 ? 13.851 0.943 4.304 1.00 83.38 87 THR A O 1
ATOM 698 N N . GLN A 1 88 ? 14.192 2.275 2.530 1.00 85.06 88 GLN A N 1
ATOM 699 C CA . GLN A 1 88 ? 12.869 2.894 2.531 1.00 85.06 88 GLN A CA 1
ATOM 700 C C . GLN A 1 88 ? 11.802 1.925 2.026 1.00 85.06 88 GLN A C 1
ATOM 702 O O . GLN A 1 88 ? 12.056 1.067 1.178 1.00 85.06 88 GLN A O 1
ATOM 707 N N . LYS A 1 89 ? 10.587 2.079 2.555 1.00 89.19 89 LYS A N 1
ATOM 708 C CA . LYS A 1 89 ? 9.440 1.214 2.277 1.00 89.19 89 LYS A CA 1
ATOM 709 C C . LYS A 1 89 ? 8.200 2.051 2.061 1.00 89.19 89 LYS A C 1
ATOM 711 O O . LYS A 1 89 ? 8.084 3.135 2.629 1.00 89.19 89 LYS A O 1
ATOM 716 N N . TYR A 1 90 ? 7.290 1.544 1.236 1.00 94.38 90 TYR A N 1
ATOM 717 C CA . TYR A 1 90 ? 5.948 2.098 1.187 1.00 94.38 90 TYR A CA 1
ATOM 718 C C . TYR A 1 90 ? 5.223 1.627 2.444 1.00 94.38 90 TYR A C 1
ATOM 720 O O . TYR A 1 90 ? 5.197 0.429 2.725 1.00 94.38 90 TYR A O 1
ATOM 728 N N . GLU A 1 91 ? 4.688 2.557 3.227 1.00 96.31 91 GLU A N 1
ATOM 729 C CA . GLU A 1 91 ? 4.072 2.233 4.513 1.00 96.31 91 GLU A CA 1
ATOM 730 C C . GLU A 1 91 ? 2.593 2.581 4.512 1.00 96.31 91 GLU A C 1
ATOM 732 O O . GLU A 1 91 ? 2.185 3.625 4.003 1.00 96.31 91 GLU A O 1
ATOM 737 N N . ILE A 1 92 ? 1.793 1.712 5.121 1.00 95.50 92 ILE A N 1
ATOM 738 C CA . ILE A 1 92 ? 0.369 1.933 5.356 1.00 95.50 92 ILE A CA 1
ATOM 739 C C . ILE A 1 92 ? 0.082 1.633 6.814 1.00 95.50 92 ILE A C 1
ATOM 741 O O . ILE A 1 92 ? 0.251 0.502 7.269 1.00 95.50 92 ILE A O 1
ATOM 745 N N . LYS A 1 93 ? -0.371 2.644 7.546 1.00 94.88 93 LYS A N 1
ATOM 746 C CA . LYS A 1 93 ? -0.809 2.519 8.930 1.00 94.88 93 LYS A CA 1
ATOM 747 C C . LYS A 1 93 ? -2.323 2.451 8.971 1.00 94.88 93 LYS A C 1
ATOM 749 O O . LYS A 1 93 ? -3.012 3.295 8.401 1.00 94.88 93 LYS A O 1
ATOM 754 N N . TYR A 1 94 ? -2.838 1.448 9.662 1.00 90.81 94 TYR A N 1
ATOM 755 C CA . TYR A 1 94 ? -4.269 1.216 9.782 1.00 90.81 94 TYR A CA 1
ATOM 756 C C . TYR A 1 94 ? -4.598 0.666 11.169 1.00 90.81 94 TYR A C 1
ATOM 758 O O . TYR A 1 94 ? -3.766 0.029 11.820 1.00 90.81 94 TYR A O 1
ATOM 766 N N . TYR A 1 95 ? -5.820 0.909 11.634 1.00 88.94 95 TYR A N 1
ATOM 767 C CA . TYR A 1 95 ? -6.307 0.305 12.869 1.00 88.94 95 TYR A CA 1
ATOM 768 C C . TYR A 1 95 ? -6.859 -1.093 12.583 1.00 88.94 95 TYR A C 1
ATOM 770 O O . TYR A 1 95 ? -7.897 -1.243 11.935 1.00 88.94 95 TYR A O 1
ATOM 778 N N . ASN A 1 96 ? -6.178 -2.125 13.075 1.00 80.94 96 ASN A N 1
ATOM 779 C CA . ASN A 1 96 ? -6.637 -3.501 12.959 1.00 80.94 96 ASN A CA 1
ATOM 780 C C . ASN A 1 96 ? -7.683 -3.778 14.050 1.00 80.94 96 ASN A C 1
ATOM 782 O O . ASN A 1 96 ? -7.352 -3.840 15.236 1.00 80.94 96 ASN A O 1
ATOM 786 N N . LYS A 1 97 ? -8.952 -3.957 13.659 1.00 80.56 97 LYS A N 1
ATOM 787 C CA . LYS A 1 97 ? -10.052 -4.180 14.613 1.00 80.56 97 LYS A CA 1
ATOM 788 C C . LYS A 1 97 ? -9.979 -5.529 15.330 1.00 80.56 97 LYS A C 1
ATOM 790 O O . LYS A 1 97 ? -10.380 -5.595 16.489 1.00 80.56 97 LYS A O 1
ATOM 795 N N . ALA A 1 98 ? -9.462 -6.575 14.682 1.00 76.88 98 ALA A N 1
ATOM 796 C CA . ALA A 1 98 ? -9.323 -7.896 15.298 1.00 76.88 98 ALA A CA 1
ATOM 797 C C . ALA A 1 98 ? -8.311 -7.858 16.454 1.00 76.88 98 ALA A C 1
ATOM 799 O O . ALA A 1 98 ? -8.592 -8.335 17.550 1.00 76.88 98 ALA A O 1
ATOM 800 N N . LEU A 1 99 ? -7.173 -7.198 16.230 1.00 77.19 99 LEU A N 1
ATOM 801 C CA . LEU A 1 99 ? -6.101 -7.049 17.217 1.00 77.19 99 LEU A CA 1
ATOM 802 C C . LEU A 1 99 ? -6.256 -5.808 18.107 1.00 77.19 99 LEU A C 1
ATOM 804 O O . LEU A 1 99 ? -5.428 -5.592 18.989 1.00 77.19 99 LEU A O 1
ATOM 808 N N . LYS A 1 100 ? -7.267 -4.966 17.855 1.00 84.50 100 LYS A N 1
ATOM 809 C CA . LYS A 1 100 ? -7.528 -3.680 18.528 1.00 84.50 100 LYS A CA 1
ATOM 810 C C . LYS A 1 100 ? -6.300 -2.765 18.629 1.00 84.50 100 LYS A C 1
ATOM 812 O O . LYS A 1 100 ? -6.143 -2.030 19.603 1.00 84.50 100 LYS A O 1
ATOM 817 N N . THR A 1 101 ? -5.425 -2.807 17.629 1.00 86.12 101 THR A N 1
ATOM 818 C CA . THR A 1 101 ? -4.144 -2.090 17.626 1.00 86.12 101 THR A CA 1
ATOM 819 C C . THR A 1 101 ? -3.867 -1.471 16.265 1.00 86.12 101 THR A C 1
ATOM 821 O O . THR A 1 101 ? -4.249 -2.013 15.227 1.00 86.12 101 THR A O 1
ATOM 824 N N . THR A 1 102 ? -3.178 -0.329 16.264 1.00 89.19 102 THR A N 1
ATOM 825 C CA . THR A 1 102 ? -2.641 0.249 15.030 1.00 89.19 102 THR A CA 1
ATOM 826 C C . THR A 1 102 ? -1.475 -0.599 14.548 1.00 89.19 102 THR A C 1
ATOM 828 O O . THR A 1 102 ? -0.566 -0.922 15.314 1.00 89.19 102 THR A O 1
ATOM 831 N N . LYS A 1 103 ? -1.510 -0.962 13.271 1.00 87.88 103 LYS A N 1
ATOM 832 C CA . LYS A 1 103 ? -0.493 -1.766 12.603 1.00 87.88 103 LYS A CA 1
ATOM 833 C C . LYS A 1 103 ? 0.041 -1.012 11.396 1.00 87.88 103 LYS A C 1
ATOM 835 O O . LYS A 1 103 ? -0.678 -0.229 10.780 1.00 87.88 103 LYS A O 1
ATOM 840 N N . THR A 1 104 ? 1.299 -1.276 11.065 1.00 92.81 104 THR A N 1
ATOM 841 C CA . THR A 1 104 ? 1.955 -0.746 9.869 1.00 92.81 104 THR A CA 1
ATOM 842 C C . THR A 1 104 ? 2.256 -1.900 8.930 1.00 92.81 104 THR A C 1
ATOM 844 O O . THR A 1 104 ? 2.995 -2.813 9.298 1.00 92.81 104 THR A O 1
ATOM 847 N N . ILE A 1 105 ? 1.709 -1.837 7.722 1.00 92.31 105 ILE A N 1
ATOM 848 C CA . ILE A 1 105 ? 2.101 -2.696 6.610 1.00 92.31 105 ILE A CA 1
ATOM 849 C C . ILE A 1 105 ? 3.251 -2.009 5.887 1.00 92.31 105 ILE A C 1
ATOM 851 O O . ILE A 1 105 ? 3.146 -0.832 5.535 1.00 92.31 105 ILE A O 1
ATOM 855 N N . LYS A 1 106 ? 4.336 -2.743 5.656 1.00 94.06 106 LYS A N 1
ATOM 856 C CA . LYS A 1 106 ? 5.443 -2.322 4.798 1.00 94.06 106 LYS A CA 1
ATOM 857 C C . LYS A 1 106 ? 5.368 -3.096 3.495 1.00 94.06 106 LYS A C 1
ATOM 859 O O . LYS A 1 106 ? 5.341 -4.324 3.515 1.00 94.06 106 LYS A O 1
ATOM 864 N N . ILE A 1 107 ? 5.353 -2.370 2.387 1.00 93.50 107 ILE A N 1
ATOM 865 C CA . ILE A 1 107 ? 5.179 -2.926 1.050 1.00 93.50 107 ILE A CA 1
ATOM 866 C C . ILE A 1 107 ? 6.495 -2.811 0.278 1.00 93.50 107 ILE A C 1
ATOM 868 O O . ILE A 1 107 ? 7.152 -1.761 0.316 1.00 93.50 107 ILE A O 1
ATOM 872 N N . LYS A 1 108 ? 6.892 -3.904 -0.381 1.00 90.75 108 LYS A N 1
ATOM 873 C CA . LYS A 1 108 ? 8.160 -4.041 -1.117 1.00 90.75 108 LYS A CA 1
ATOM 874 C C . LYS A 1 108 ? 7.961 -4.770 -2.436 1.00 90.75 108 LYS A C 1
ATOM 876 O O . LYS A 1 108 ? 7.157 -5.692 -2.500 1.00 90.75 108 LYS A O 1
ATOM 881 N N . ASP A 1 109 ? 8.759 -4.416 -3.431 1.00 87.44 109 ASP A N 1
ATOM 882 C CA . ASP A 1 109 ? 8.938 -5.198 -4.654 1.00 87.44 109 ASP A CA 1
ATOM 883 C C . ASP A 1 109 ? 10.084 -6.208 -4.438 1.00 87.44 109 ASP A C 1
ATOM 885 O O . ASP A 1 109 ? 11.173 -5.837 -3.996 1.00 87.44 109 ASP A O 1
ATOM 889 N N . LEU A 1 110 ? 9.834 -7.496 -4.674 1.00 86.00 110 LEU A N 1
ATOM 890 C CA . LEU A 1 110 ? 10.814 -8.573 -4.514 1.00 86.00 110 LEU A CA 1
ATOM 891 C C . LEU A 1 110 ? 11.696 -8.686 -5.761 1.00 86.00 110 LEU A C 1
ATOM 893 O O . LEU A 1 110 ? 11.543 -9.580 -6.602 1.00 86.00 110 LEU A O 1
ATOM 897 N N . ASP A 1 111 ? 12.650 -7.763 -5.826 1.00 78.75 111 ASP A N 1
ATOM 898 C CA . ASP A 1 111 ? 13.742 -7.720 -6.798 1.00 78.75 111 ASP A CA 1
ATOM 899 C C . ASP A 1 111 ? 13.268 -7.629 -8.257 1.00 78.75 111 ASP A C 1
ATOM 901 O O . ASP A 1 111 ? 13.846 -8.246 -9.151 1.00 78.75 111 ASP A O 1
ATOM 905 N N . GLY A 1 112 ? 12.197 -6.869 -8.500 1.00 70.88 112 GLY A N 1
ATOM 906 C CA . GLY A 1 112 ? 11.688 -6.565 -9.834 1.00 70.88 112 GLY A CA 1
ATOM 907 C C . GLY A 1 112 ? 10.909 -7.711 -10.468 1.00 70.88 112 GLY A C 1
ATOM 908 O O . GLY A 1 112 ? 10.461 -7.582 -11.594 1.00 70.88 112 GLY A O 1
ATOM 909 N N . ASN A 1 113 ? 10.690 -8.834 -9.778 1.00 77.19 113 ASN A N 1
ATOM 910 C CA . ASN A 1 113 ? 10.104 -10.047 -10.369 1.00 77.19 113 ASN A CA 1
ATOM 911 C C . ASN A 1 113 ? 8.565 -10.030 -10.442 1.00 77.19 113 ASN A C 1
ATOM 913 O O . ASN A 1 113 ? 7.930 -11.089 -10.467 1.00 77.19 113 ASN A O 1
ATOM 917 N N . TRP A 1 114 ? 7.950 -8.842 -10.429 1.00 83.00 114 TRP A N 1
ATOM 918 C CA . TRP A 1 114 ? 6.502 -8.643 -10.273 1.00 83.00 114 TRP A CA 1
ATOM 919 C C . TRP A 1 114 ? 5.904 -9.347 -9.051 1.00 83.00 114 TRP A C 1
ATOM 921 O O . TRP A 1 114 ? 4.734 -9.740 -9.048 1.00 83.00 114 TRP A O 1
ATOM 931 N N . LEU A 1 115 ? 6.710 -9.523 -8.011 1.00 87.88 115 LEU A N 1
ATOM 932 C CA . LEU A 1 115 ? 6.278 -10.055 -6.734 1.00 87.88 115 LEU A CA 1
ATOM 933 C C . LEU A 1 115 ? 6.299 -8.922 -5.721 1.00 87.88 115 LEU A C 1
ATOM 935 O O . LEU A 1 115 ? 7.289 -8.215 -5.579 1.00 87.88 115 LEU A O 1
ATOM 939 N N . ILE A 1 116 ? 5.194 -8.759 -5.015 1.00 89.88 116 ILE A N 1
ATOM 940 C CA . ILE A 1 116 ? 5.011 -7.736 -4.000 1.00 89.88 116 ILE A CA 1
ATOM 941 C C . ILE A 1 116 ? 4.887 -8.414 -2.643 1.00 89.88 116 ILE A C 1
ATOM 943 O O . ILE A 1 116 ? 4.132 -9.372 -2.480 1.00 89.88 116 ILE A O 1
ATOM 947 N N . SER A 1 117 ? 5.645 -7.920 -1.676 1.00 90.69 117 SER A N 1
ATOM 948 C CA . SER A 1 117 ? 5.587 -8.350 -0.287 1.00 90.69 117 SER A CA 1
ATOM 949 C C . SER A 1 117 ? 4.805 -7.341 0.546 1.00 90.69 117 SER A C 1
ATOM 951 O O . SER A 1 117 ? 5.007 -6.130 0.422 1.00 90.69 117 SER A O 1
ATOM 953 N N . PHE A 1 118 ? 3.953 -7.863 1.425 1.00 91.50 118 PHE A N 1
ATOM 954 C CA . PHE A 1 118 ? 3.251 -7.140 2.475 1.00 91.50 118 PHE A CA 1
ATOM 955 C C . PHE A 1 118 ? 3.716 -7.688 3.820 1.00 91.50 118 PHE A C 1
ATOM 957 O O . PHE A 1 118 ? 3.259 -8.732 4.287 1.00 91.50 118 PHE A O 1
ATOM 964 N N . TRP A 1 119 ? 4.632 -6.964 4.453 1.00 90.38 119 TRP A N 1
ATOM 965 C CA . TRP A 1 119 ? 5.170 -7.325 5.756 1.00 90.38 119 TRP A CA 1
ATOM 966 C C . TRP A 1 119 ? 4.474 -6.549 6.873 1.00 90.38 119 TRP A C 1
ATOM 968 O O . TRP A 1 119 ? 4.266 -5.337 6.769 1.00 90.38 119 TRP A O 1
ATOM 978 N N . GLN A 1 120 ? 4.178 -7.230 7.977 1.00 87.06 120 GLN A N 1
ATOM 979 C CA . GLN A 1 120 ? 3.650 -6.629 9.196 1.00 87.06 120 GLN A CA 1
ATOM 980 C C . GLN A 1 120 ? 4.262 -7.314 10.422 1.00 87.06 120 GLN A C 1
ATOM 982 O O . GLN A 1 120 ? 4.458 -8.523 10.443 1.00 87.06 120 GLN A O 1
ATOM 987 N N . GLU A 1 121 ? 4.509 -6.555 11.489 1.00 82.12 121 GLU A N 1
ATOM 988 C CA . GLU A 1 121 ? 4.982 -7.127 12.749 1.00 82.12 121 GLU A CA 1
ATOM 989 C C . GLU A 1 121 ? 3.971 -8.116 13.363 1.00 82.12 121 GLU A C 1
ATOM 991 O O . GLU A 1 121 ? 2.801 -7.778 13.606 1.00 82.12 121 GLU A O 1
ATOM 996 N N . GLY A 1 122 ? 4.465 -9.322 13.666 1.00 75.38 122 GLY A N 1
ATOM 997 C CA . GLY A 1 122 ? 3.710 -10.403 14.301 1.00 75.38 122 GLY A CA 1
ATOM 998 C C . GLY A 1 122 ? 2.823 -11.212 13.350 1.00 75.38 122 GLY A C 1
ATOM 999 O O . GLY A 1 122 ? 1.992 -11.973 13.833 1.00 75.38 122 GLY A O 1
ATOM 1000 N N . ILE A 1 123 ? 2.965 -11.033 12.032 1.00 79.12 123 ILE A N 1
ATOM 1001 C CA . ILE A 1 123 ? 2.276 -11.814 10.996 1.00 79.12 123 ILE A CA 1
ATOM 1002 C C . ILE A 1 123 ? 3.316 -12.265 9.965 1.00 79.12 123 ILE A C 1
ATOM 1004 O O . ILE A 1 123 ? 4.266 -11.531 9.688 1.00 79.12 123 ILE A O 1
ATOM 1008 N N . ASP A 1 124 ? 3.131 -13.459 9.405 1.00 82.38 124 ASP A N 1
ATOM 1009 C CA . ASP A 1 124 ? 3.947 -13.938 8.291 1.00 82.38 124 ASP A CA 1
ATOM 1010 C C . ASP A 1 124 ? 3.848 -12.988 7.086 1.00 82.38 124 ASP A C 1
ATOM 1012 O O . ASP A 1 124 ? 2.799 -12.408 6.798 1.00 82.38 124 ASP A O 1
ATOM 1016 N N . GLU A 1 125 ? 4.966 -12.816 6.385 1.00 86.75 125 GLU A N 1
ATOM 1017 C CA . GLU A 1 125 ? 5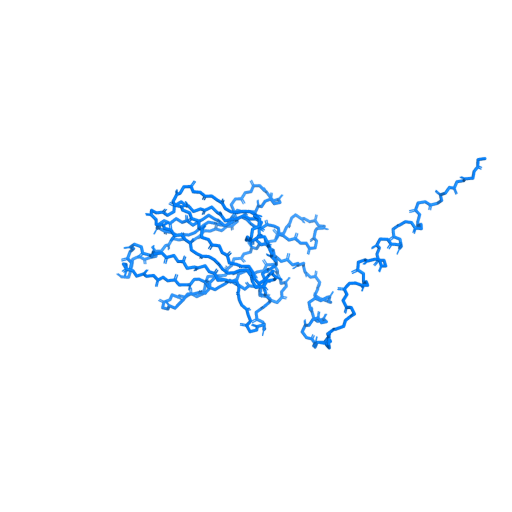.048 -11.980 5.188 1.00 86.75 125 GLU A CA 1
ATOM 1018 C C . GLU A 1 125 ? 4.157 -12.553 4.076 1.00 86.75 125 GLU A C 1
ATOM 1020 O O . GLU A 1 125 ? 4.315 -13.709 3.681 1.00 86.75 125 GLU A O 1
ATOM 1025 N N . ASP A 1 126 ? 3.224 -11.745 3.559 1.00 88.19 126 ASP A N 1
ATOM 1026 C CA . ASP A 1 126 ? 2.363 -12.159 2.447 1.00 88.19 126 ASP A CA 1
ATOM 1027 C C . ASP A 1 126 ? 2.963 -11.701 1.119 1.00 88.19 126 ASP A C 1
ATOM 1029 O O . ASP A 1 126 ? 3.148 -10.505 0.888 1.00 88.19 126 ASP A O 1
ATOM 1033 N N . VAL A 1 127 ? 3.249 -12.656 0.237 1.00 90.25 127 VAL A N 1
ATOM 1034 C CA . VAL A 1 127 ? 3.849 -12.409 -1.075 1.00 90.25 127 VAL A CA 1
ATOM 1035 C C . VAL A 1 127 ? 2.831 -12.704 -2.168 1.00 90.25 127 VAL A C 1
ATOM 1037 O O . VAL A 1 127 ? 2.268 -13.799 -2.240 1.00 90.25 127 VAL A O 1
ATOM 1040 N N . ARG A 1 128 ? 2.610 -11.735 -3.058 1.00 88.81 128 ARG A N 1
ATOM 1041 C CA . ARG A 1 128 ? 1.630 -11.820 -4.149 1.00 88.81 128 ARG A CA 1
ATOM 1042 C C . ARG A 1 128 ? 2.251 -11.460 -5.488 1.00 88.81 128 ARG A C 1
ATOM 1044 O O . ARG A 1 128 ? 3.203 -10.694 -5.554 1.00 88.81 128 ARG A O 1
ATOM 1051 N N . GLY A 1 129 ? 1.686 -12.000 -6.564 1.00 85.25 129 GLY A N 1
ATOM 1052 C CA . GLY A 1 129 ? 2.006 -11.560 -7.918 1.00 85.25 129 GLY A CA 1
ATOM 1053 C C . GLY A 1 129 ? 1.264 -10.272 -8.259 1.00 85.25 129 GLY A C 1
ATOM 1054 O O . GLY A 1 129 ? 0.055 -10.196 -8.060 1.00 85.25 129 GLY A O 1
ATOM 1055 N N . ALA A 1 130 ? 1.989 -9.298 -8.798 1.00 85.88 130 ALA A N 1
ATOM 1056 C CA . ALA A 1 130 ? 1.491 -8.036 -9.332 1.00 85.88 130 ALA A CA 1
ATOM 1057 C C . ALA A 1 130 ? 2.023 -7.835 -10.758 1.00 85.88 130 ALA A C 1
ATOM 1059 O O . ALA A 1 130 ? 2.676 -6.847 -11.078 1.00 85.88 130 ALA A O 1
ATOM 1060 N N . ARG A 1 131 ? 1.846 -8.859 -11.599 1.00 80.75 131 ARG A N 1
ATOM 1061 C CA . ARG A 1 131 ? 2.313 -8.844 -12.988 1.00 80.75 131 ARG A CA 1
ATOM 1062 C C . ARG A 1 131 ? 1.341 -8.018 -13.838 1.00 80.75 131 ARG A C 1
ATOM 1064 O O . ARG A 1 131 ? 0.140 -8.130 -13.585 1.00 80.75 131 ARG A O 1
ATOM 1071 N N . PRO A 1 132 ? 1.807 -7.284 -14.865 1.00 76.56 132 PRO A N 1
ATOM 1072 C CA . PRO A 1 132 ? 0.938 -6.649 -15.853 1.00 76.56 132 PRO A CA 1
ATOM 1073 C C . PRO A 1 132 ? 0.632 -7.591 -17.044 1.00 76.56 132 PRO A C 1
ATOM 1075 O O . PRO A 1 132 ? 1.195 -8.691 -17.136 1.00 76.56 132 PRO A O 1
ATOM 1078 N N . PRO A 1 133 ? -0.276 -7.225 -17.968 1.00 69.00 133 PRO A N 1
ATOM 1079 C CA . PRO A 1 133 ? -0.463 -7.908 -19.244 1.00 69.00 133 PRO A CA 1
ATOM 1080 C C . PRO A 1 133 ? 0.858 -8.034 -20.007 1.00 69.00 133 PRO A C 1
ATOM 1082 O O . PRO A 1 133 ? 1.778 -7.231 -19.847 1.00 69.00 133 PRO A O 1
ATOM 1085 N N . THR A 1 134 ? 0.970 -9.061 -20.850 1.00 65.12 134 THR A N 1
ATOM 1086 C CA . THR A 1 134 ? 2.146 -9.264 -21.708 1.00 65.12 134 THR A CA 1
ATOM 1087 C C . THR A 1 134 ? 2.493 -7.978 -22.468 1.00 65.12 134 THR A C 1
ATOM 1089 O O . THR A 1 134 ? 1.597 -7.406 -23.082 1.00 65.12 134 THR A O 1
ATOM 1092 N N . LEU A 1 135 ? 3.784 -7.597 -22.469 1.00 62.06 135 LEU A N 1
ATOM 1093 C CA . LEU A 1 135 ? 4.420 -6.425 -23.118 1.00 62.06 135 LEU A CA 1
ATOM 1094 C C . LEU A 1 135 ? 4.635 -5.164 -22.256 1.00 62.06 135 LEU A C 1
ATOM 1096 O O . LEU A 1 135 ? 5.320 -4.255 -22.722 1.00 62.06 135 LEU A O 1
ATOM 1100 N N . TYR A 1 136 ? 4.139 -5.099 -21.018 1.00 64.31 136 TYR A N 1
ATOM 1101 C CA . TYR A 1 136 ? 4.377 -3.941 -20.144 1.00 64.31 136 TYR A CA 1
ATOM 1102 C C . TYR A 1 136 ? 5.565 -4.144 -19.197 1.00 64.31 136 TYR A C 1
ATOM 1104 O O . TYR A 1 136 ? 5.735 -5.210 -18.604 1.00 64.31 136 TYR A O 1
ATOM 1112 N N . CYS A 1 137 ? 6.362 -3.084 -19.037 1.00 76.81 137 CYS A N 1
ATOM 1113 C CA . CYS A 1 137 ? 7.459 -3.013 -18.070 1.00 76.81 137 CYS A CA 1
ATOM 1114 C C . CYS A 1 137 ? 7.031 -2.401 -16.730 1.00 76.81 137 CYS A C 1
ATOM 1116 O O . CYS A 1 137 ? 7.880 -2.229 -15.870 1.00 76.81 137 CYS A O 1
ATOM 1118 N N . ASP A 1 138 ? 5.750 -2.086 -16.541 1.00 82.19 138 ASP A N 1
ATOM 1119 C CA . ASP A 1 138 ? 5.220 -1.527 -15.299 1.00 82.19 138 ASP A CA 1
ATOM 1120 C C . ASP A 1 138 ? 3.873 -2.182 -14.972 1.00 82.19 138 ASP A C 1
ATOM 1122 O O . ASP A 1 138 ? 3.120 -2.505 -15.893 1.00 82.19 138 ASP A O 1
ATOM 1126 N N . SER A 1 139 ? 3.561 -2.361 -13.686 1.00 87.38 139 SER A N 1
ATOM 1127 C CA . SER A 1 139 ? 2.250 -2.821 -13.211 1.00 87.38 139 SER A CA 1
ATOM 1128 C C . SER A 1 139 ? 1.627 -1.817 -12.250 1.00 87.38 139 SER A C 1
ATOM 1130 O O . SER A 1 139 ? 2.201 -1.524 -11.196 1.00 87.38 139 SER A O 1
ATOM 1132 N N . GLU A 1 140 ? 0.423 -1.344 -12.581 1.00 91.19 140 GLU A N 1
ATOM 1133 C CA . GLU A 1 140 ? -0.376 -0.513 -11.678 1.00 91.19 140 GLU A CA 1
ATOM 1134 C C . GLU A 1 140 ? -1.268 -1.393 -10.793 1.00 91.19 140 GLU A C 1
ATOM 1136 O O . GLU A 1 140 ? -2.104 -2.163 -11.283 1.00 91.19 140 GLU A O 1
ATOM 1141 N N . ILE A 1 141 ? -1.134 -1.234 -9.474 1.00 93.38 141 ILE A N 1
ATOM 1142 C CA . ILE A 1 141 ? -2.035 -1.858 -8.500 1.00 93.38 141 ILE A CA 1
ATOM 1143 C C . ILE A 1 141 ? -2.878 -0.822 -7.760 1.00 93.38 141 ILE A C 1
ATOM 1145 O O . ILE A 1 141 ? -2.424 0.275 -7.420 1.00 93.38 141 ILE A O 1
ATOM 1149 N N . HIS A 1 142 ? -4.124 -1.187 -7.475 1.00 95.38 142 HIS A N 1
ATOM 1150 C CA . HIS A 1 142 ? -5.016 -0.461 -6.577 1.00 95.38 142 HIS A CA 1
ATOM 1151 C C . HIS A 1 142 ? -5.178 -1.282 -5.305 1.00 95.38 142 HIS A C 1
ATOM 1153 O O . HIS A 1 142 ? -5.565 -2.450 -5.354 1.00 95.38 142 HIS A O 1
ATOM 1159 N N . LEU A 1 143 ? -4.885 -0.672 -4.160 1.00 94.81 143 LEU A N 1
ATOM 1160 C CA . LEU A 1 143 ? -4.992 -1.336 -2.869 1.00 94.81 143 LEU A CA 1
ATOM 1161 C C . LEU A 1 143 ? -6.295 -0.934 -2.184 1.00 94.81 143 LEU A C 1
ATOM 1163 O O . LEU A 1 143 ? -6.539 0.246 -1.944 1.00 94.81 143 LEU A O 1
ATOM 1167 N N . THR A 1 144 ? -7.115 -1.912 -1.823 1.00 94.88 144 THR A N 1
ATOM 1168 C CA . THR A 1 144 ? -8.333 -1.686 -1.041 1.00 94.88 144 THR A CA 1
ATOM 1169 C C . THR A 1 144 ? -8.148 -2.253 0.355 1.00 94.88 144 THR A C 1
ATOM 1171 O O . THR A 1 144 ? -8.039 -3.465 0.527 1.00 94.88 144 THR A O 1
ATOM 1174 N N . LEU A 1 145 ? -8.120 -1.380 1.358 1.00 92.69 145 LEU A N 1
ATOM 1175 C CA . LEU A 1 145 ? -7.991 -1.760 2.763 1.00 92.69 145 LEU A CA 1
ATOM 1176 C C . LEU A 1 145 ? -9.372 -1.976 3.369 1.00 92.69 145 LEU A C 1
ATOM 1178 O O . LEU A 1 145 ? -10.280 -1.172 3.163 1.00 92.69 145 LEU A O 1
ATOM 1182 N N . GLN A 1 146 ? -9.527 -3.054 4.128 1.00 90.56 146 GLN A N 1
ATOM 1183 C CA . GLN A 1 146 ? -10.776 -3.442 4.775 1.00 90.56 146 GLN A CA 1
ATOM 1184 C C . GLN A 1 146 ? -10.503 -3.772 6.245 1.00 90.56 146 GLN A C 1
ATOM 1186 O O . GLN A 1 146 ? -9.399 -4.172 6.612 1.00 90.56 146 GLN A O 1
ATOM 1191 N N . ASP A 1 147 ? -11.514 -3.653 7.107 1.00 83.81 147 ASP A N 1
ATOM 1192 C CA . ASP A 1 147 ? -11.352 -3.996 8.531 1.00 83.81 147 ASP A CA 1
ATOM 1193 C C . ASP A 1 147 ? -10.867 -5.442 8.737 1.00 83.81 147 ASP A C 1
ATOM 1195 O O . ASP A 1 147 ? -10.195 -5.735 9.724 1.00 83.81 147 ASP A O 1
ATOM 1199 N N . ALA A 1 148 ? -11.208 -6.329 7.798 1.00 81.75 148 ALA A N 1
ATOM 1200 C CA . ALA A 1 148 ? -10.874 -7.746 7.811 1.00 81.75 148 ALA A CA 1
ATOM 1201 C C . ALA A 1 148 ? -9.675 -8.114 6.926 1.00 81.75 148 ALA A C 1
ATOM 1203 O O . ALA A 1 148 ? -9.339 -9.291 6.874 1.00 81.75 148 ALA A O 1
ATOM 1204 N N . GLY A 1 149 ? -9.044 -7.179 6.209 1.00 86.94 149 GLY A N 1
ATOM 1205 C CA . GLY A 1 149 ? -7.973 -7.546 5.287 1.00 86.94 149 GLY A CA 1
ATOM 1206 C C . GLY A 1 149 ? -7.494 -6.437 4.363 1.00 86.94 149 GLY A C 1
ATOM 1207 O O . GLY A 1 149 ? -7.740 -5.251 4.576 1.00 86.94 149 GLY A O 1
ATOM 1208 N N . TYR A 1 150 ? -6.866 -6.853 3.271 1.00 88.88 150 TYR A N 1
ATOM 1209 C CA . TYR A 1 150 ? -6.676 -6.010 2.099 1.00 88.88 150 TYR A CA 1
ATOM 1210 C C . TYR A 1 150 ? -6.939 -6.803 0.822 1.00 88.88 150 TYR A C 1
ATOM 1212 O O . TYR A 1 150 ? -6.871 -8.034 0.799 1.00 88.88 150 TYR A O 1
ATOM 1220 N N . GLU A 1 151 ? -7.198 -6.073 -0.252 1.00 91.12 151 GLU A N 1
ATOM 1221 C CA . GLU A 1 151 ? -7.342 -6.595 -1.601 1.00 91.12 151 GLU A CA 1
ATOM 1222 C C . GLU A 1 151 ? -6.449 -5.810 -2.566 1.00 91.12 151 GLU A C 1
ATOM 1224 O O . GLU A 1 151 ? -6.384 -4.581 -2.505 1.00 91.12 151 GLU A O 1
ATOM 1229 N N . ILE A 1 152 ? -5.769 -6.532 -3.453 1.00 90.25 152 ILE A N 1
ATOM 1230 C CA . ILE A 1 152 ? -4.954 -5.998 -4.540 1.00 90.25 152 ILE A CA 1
ATOM 1231 C C . ILE A 1 152 ? -5.743 -6.179 -5.827 1.00 90.25 152 ILE A C 1
ATOM 1233 O O . ILE A 1 152 ? -5.982 -7.304 -6.277 1.00 90.25 152 ILE A O 1
ATOM 1237 N N . PHE A 1 153 ? -6.114 -5.064 -6.432 1.00 89.44 153 PHE A N 1
ATOM 1238 C CA . PHE A 1 153 ? -6.723 -5.027 -7.746 1.00 89.44 153 PHE A CA 1
ATOM 1239 C C . PHE A 1 153 ? -5.670 -4.622 -8.773 1.00 89.44 153 PHE A C 1
ATOM 1241 O O . PHE A 1 153 ? -4.996 -3.607 -8.608 1.00 89.44 153 PHE A O 1
ATOM 1248 N N . SER A 1 154 ? -5.518 -5.411 -9.831 1.00 84.50 154 SER A N 1
ATOM 1249 C CA . SER A 1 154 ? -4.713 -5.006 -10.976 1.00 84.50 154 SER A CA 1
ATOM 1250 C C . SER A 1 154 ? -5.536 -4.099 -11.855 1.00 84.50 154 SER A C 1
ATOM 1252 O O . SER A 1 154 ? -6.568 -4.510 -12.391 1.00 84.50 154 SER A O 1
ATOM 1254 N N . PHE A 1 155 ? -5.050 -2.876 -12.019 1.00 82.56 155 PHE A N 1
ATOM 1255 C CA . PHE A 1 155 ? -5.654 -1.942 -12.950 1.00 82.56 155 PHE A CA 1
ATOM 1256 C C . PHE A 1 155 ? -5.548 -2.472 -14.384 1.00 82.56 155 PHE A C 1
ATOM 1258 O O . PHE A 1 155 ? -6.529 -2.469 -15.123 1.00 82.56 155 PHE A O 1
ATOM 1265 N N . ASP A 1 156 ? -4.387 -3.022 -14.736 1.00 78.75 156 ASP A N 1
ATOM 1266 C CA . ASP A 1 156 ? -4.086 -3.451 -16.100 1.00 78.75 156 ASP A CA 1
ATOM 1267 C C . ASP A 1 156 ? -4.862 -4.711 -16.528 1.00 78.75 156 ASP A C 1
ATOM 1269 O O . ASP A 1 156 ? -5.265 -4.828 -17.685 1.00 78.75 156 ASP A O 1
ATOM 1273 N N . TYR A 1 157 ? -5.114 -5.649 -15.606 1.00 76.94 157 TYR A N 1
ATOM 1274 C CA . TYR A 1 157 ? -5.985 -6.809 -15.859 1.00 76.94 157 TYR A CA 1
ATOM 1275 C C . TYR A 1 157 ? -7.462 -6.552 -15.534 1.00 76.94 157 TYR A C 1
ATOM 1277 O O . TYR A 1 157 ? -8.304 -7.408 -15.817 1.00 76.94 157 TYR A O 1
ATOM 1285 N N . ASN A 1 158 ? -7.783 -5.401 -14.937 1.00 81.88 158 ASN A N 1
ATOM 1286 C CA . ASN A 1 158 ? -9.112 -5.059 -14.435 1.00 81.88 158 ASN A CA 1
ATOM 1287 C C . ASN A 1 158 ? -9.725 -6.185 -13.571 1.00 81.88 158 ASN A C 1
ATOM 1289 O O . ASN A 1 158 ? -10.898 -6.542 -13.715 1.00 81.88 158 ASN A O 1
ATOM 1293 N N . CYS A 1 159 ? -8.914 -6.791 -12.699 1.00 80.56 159 CYS A N 1
ATOM 1294 C CA . CYS A 1 159 ? -9.334 -7.894 -11.838 1.00 80.56 159 CYS A CA 1
ATOM 1295 C C . CYS A 1 159 ? -8.564 -7.927 -10.512 1.00 80.56 159 CYS A C 1
ATOM 1297 O O . CYS A 1 159 ? -7.459 -7.396 -10.384 1.00 80.56 159 CYS A O 1
ATOM 1299 N N . THR A 1 160 ? -9.139 -8.591 -9.512 1.00 83.12 160 THR A N 1
ATOM 1300 C CA . THR A 1 160 ? -8.475 -8.851 -8.232 1.00 83.12 160 THR A CA 1
ATOM 1301 C C . THR A 1 160 ? -7.341 -9.862 -8.416 1.00 83.12 160 THR A C 1
ATOM 1303 O O . THR A 1 160 ? -7.583 -10.999 -8.817 1.00 83.12 160 THR A O 1
ATOM 1306 N N . GLN A 1 161 ? -6.109 -9.469 -8.085 1.00 81.88 161 GLN A N 1
ATOM 1307 C CA . GLN A 1 161 ? -4.917 -10.327 -8.163 1.00 81.88 161 GLN A CA 1
ATOM 1308 C C . GLN A 1 161 ? -4.561 -10.997 -6.836 1.00 81.88 161 GLN A C 1
ATOM 1310 O O . GLN A 1 161 ? -3.909 -12.041 -6.818 1.00 81.88 161 GLN A O 1
ATOM 1315 N N . GLY A 1 162 ? -4.998 -10.432 -5.713 1.00 80.00 162 GLY A N 1
ATOM 1316 C CA . GLY A 1 162 ? -4.702 -10.992 -4.404 1.00 80.00 162 GLY A CA 1
ATOM 1317 C C . GLY A 1 162 ? -5.574 -10.400 -3.316 1.00 80.00 162 GLY A C 1
ATOM 1318 O O . GLY A 1 162 ? -6.100 -9.299 -3.447 1.00 80.00 162 GLY A O 1
ATOM 1319 N N . ARG A 1 163 ? -5.727 -11.144 -2.226 1.00 82.19 163 ARG A N 1
ATOM 1320 C CA . ARG A 1 163 ? -6.345 -10.654 -0.997 1.00 82.19 163 ARG A CA 1
ATOM 1321 C C . ARG A 1 163 ? -5.779 -11.401 0.192 1.00 82.19 163 ARG A C 1
ATOM 1323 O O . ARG A 1 163 ? -5.498 -12.596 0.084 1.00 82.19 163 ARG A O 1
ATOM 1330 N N . ILE A 1 164 ? -5.706 -10.715 1.319 1.00 82.81 164 ILE A N 1
ATOM 1331 C CA . ILE A 1 164 ? -5.496 -11.340 2.617 1.00 82.81 164 ILE A CA 1
ATOM 1332 C C . ILE A 1 164 ? -6.731 -11.097 3.474 1.00 82.81 164 ILE A C 1
ATOM 1334 O O . ILE A 1 164 ? -7.334 -10.026 3.415 1.00 82.81 164 ILE A O 1
ATOM 1338 N N . ALA A 1 165 ? -7.084 -12.087 4.284 1.00 81.38 165 ALA A N 1
ATOM 1339 C CA . ALA A 1 165 ? -7.977 -11.897 5.413 1.00 81.38 165 ALA A CA 1
ATOM 1340 C C . ALA A 1 165 ? -7.140 -11.975 6.690 1.00 81.38 165 ALA A C 1
ATOM 1342 O O . ALA A 1 165 ? -6.387 -12.936 6.874 1.00 81.38 165 ALA A O 1
ATOM 1343 N N . TRP A 1 166 ? -7.273 -10.979 7.562 1.00 73.69 166 TRP A N 1
ATOM 1344 C CA . TRP A 1 166 ? -6.664 -10.983 8.883 1.00 73.69 166 TRP A CA 1
ATOM 1345 C C . TRP A 1 166 ? -7.180 -12.202 9.644 1.00 73.69 166 TRP A C 1
ATOM 1347 O O . TRP A 1 166 ? -8.372 -12.307 9.932 1.00 73.69 166 TRP A O 1
ATOM 1357 N N . GLN A 1 167 ? -6.289 -13.146 9.935 1.00 63.34 167 GLN A N 1
ATOM 1358 C CA . GLN A 1 167 ? -6.634 -14.283 10.776 1.00 63.34 167 GLN A CA 1
ATOM 1359 C C . GLN A 1 167 ? -6.833 -13.774 12.214 1.00 63.34 167 GLN A C 1
ATOM 1361 O O . GLN A 1 167 ? -5.988 -13.012 12.699 1.00 63.34 167 GLN A O 1
ATOM 1366 N N . PRO A 1 168 ? -7.926 -14.140 12.906 1.00 53.88 168 PRO A N 1
ATOM 1367 C CA . PRO A 1 168 ? -7.990 -13.969 14.349 1.00 53.88 168 PRO A CA 1
ATOM 1368 C C . PRO A 1 168 ? -6.931 -14.883 14.982 1.00 53.88 168 PRO A C 1
ATOM 1370 O O . PRO A 1 168 ? -6.876 -16.068 14.656 1.00 53.88 168 PRO A O 1
ATOM 1373 N N . ILE A 1 169 ? -6.071 -14.306 15.824 1.00 51.16 169 ILE A N 1
ATOM 1374 C CA . ILE A 1 169 ? -5.117 -15.053 16.661 1.00 51.16 169 ILE A CA 1
ATOM 1375 C C . ILE A 1 169 ? -5.885 -15.730 17.795 1.00 51.16 169 ILE A C 1
ATOM 1377 O O . ILE A 1 169 ? -6.766 -15.049 18.375 1.00 51.16 169 ILE A O 1
#

Foldseek 3Di:
DDDPDPPVVVVVVVVVVPPPPPDDPCDVLNVLQVPPPAAFEWEQKEFECAQAKKKWAAPQVRFIDIAGHRGMDGPRRTHTAAAPPDPDFIWMWDQQPLVRDIWIWTWHDDSRHQKIWTDTPPDDIDIFHQHAPPPDRYWYWYWYDYSQWIWIATPRVRGTRDIDGDDRD